Protein AF-A0A969GLY1-F1 (afdb_monomer_lite)

Secondary structure (DSSP, 8-state):
----HHHHHHHHHHHHHHHHHHHHHTTTTT-S--HHHHHHHHHHHHHHTT---S--GGGTT--HHHHHHHHHHHHHH-S-HHHHHHHHHH-TT---------------

Sequence (108 aa):
MKWDRRDWLALAGITLLAALLRLVQLGLVPSGFQFDEAFNAMDAQLVLAGNRPLFLPANAGREVLYTYWQATLAALFGLNIHTLRLRQRSWGSWPSPRPICYCARSCV

pLDDT: mean 71.46, std 18.34, range [29.78, 96.5]

Radius of gyration: 20.28 Å; chains: 1; bounding box: 45×31×65 Å

Foldseek 3Di:
DDDDPVNVVVVVVVVVVVVVVVVVVVPPPPPDQDPLRVLLLVLLVCVLVVDDDCARVVNVRPHCVLSVVLVVQCVVPNRDSVSSVVVCVPPVPDPDPDPPDPDDDDDD

Structure (mmCIF, N/CA/C/O backbone):
data_AF-A0A969GLY1-F1
#
_entry.id   AF-A0A969GLY1-F1
#
loop_
_atom_site.group_PDB
_atom_site.id
_atom_site.type_symbol
_atom_site.label_atom_id
_atom_site.label_alt_id
_atom_site.label_comp_id
_atom_site.label_asym_id
_atom_site.label_entity_id
_atom_site.label_seq_id
_atom_site.pdbx_PDB_ins_code
_atom_site.Cartn_x
_atom_site.Cartn_y
_atom_site.Cartn_z
_atom_site.occupancy
_atom_site.B_iso_or_equiv
_atom_site.auth_seq_id
_atom_site.auth_comp_id
_atom_site.auth_asym_id
_atom_site.auth_atom_id
_atom_site.pdbx_PDB_model_num
ATOM 1 N N . MET A 1 1 ? 26.754 5.473 -31.1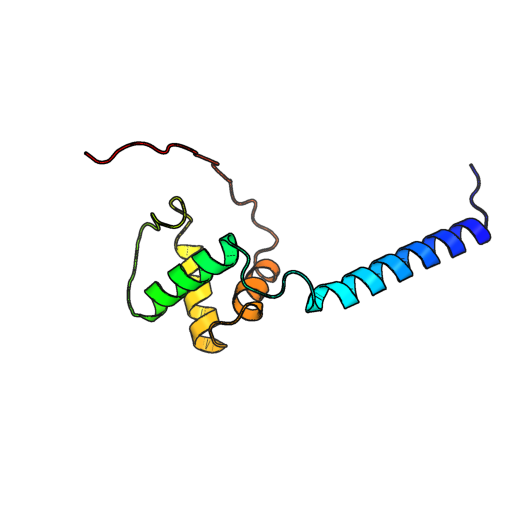57 1.00 59.69 1 MET A N 1
ATOM 2 C CA . MET A 1 1 ? 26.490 4.055 -30.826 1.00 59.69 1 MET A CA 1
ATOM 3 C C . MET A 1 1 ? 25.358 3.567 -31.713 1.00 59.69 1 MET A C 1
ATOM 5 O O . MET A 1 1 ? 24.287 4.155 -31.654 1.00 59.69 1 MET A O 1
ATOM 9 N N . LYS A 1 2 ? 25.597 2.580 -32.582 1.00 82.75 2 LYS A N 1
ATOM 10 C CA . LYS A 1 2 ? 24.540 1.935 -33.376 1.00 82.75 2 LYS A CA 1
ATOM 11 C C . LYS A 1 2 ? 24.280 0.579 -32.730 1.00 82.75 2 LYS A C 1
ATOM 13 O O . LYS A 1 2 ? 25.221 -0.190 -32.599 1.00 82.75 2 LYS A O 1
ATOM 18 N N . TRP A 1 3 ? 23.061 0.356 -32.257 1.00 86.94 3 TRP A N 1
ATOM 19 C CA . TRP A 1 3 ? 22.676 -0.908 -31.631 1.00 86.94 3 TRP A CA 1
ATOM 20 C C . TRP A 1 3 ? 22.467 -1.969 -32.707 1.00 86.94 3 TRP A C 1
ATOM 22 O O . TRP A 1 3 ? 21.818 -1.690 -33.720 1.00 86.94 3 TRP A O 1
ATOM 32 N N . ASP A 1 4 ? 23.003 -3.164 -32.486 1.00 93.06 4 ASP A N 1
ATOM 33 C CA . ASP A 1 4 ? 22.823 -4.311 -33.376 1.00 93.06 4 ASP A CA 1
ATOM 34 C C . ASP A 1 4 ? 21.662 -5.208 -32.898 1.00 93.06 4 ASP A C 1
ATOM 36 O O . ASP A 1 4 ? 21.173 -5.097 -31.770 1.00 93.06 4 ASP A O 1
ATOM 40 N N . ARG A 1 5 ? 21.197 -6.134 -33.745 1.00 92.62 5 ARG A N 1
ATOM 41 C CA . ARG A 1 5 ? 20.124 -7.092 -33.408 1.00 92.62 5 ARG A CA 1
ATOM 42 C C . ARG A 1 5 ? 20.441 -7.899 -32.149 1.00 92.62 5 ARG A C 1
ATOM 44 O O . ARG A 1 5 ? 19.532 -8.242 -31.400 1.00 92.62 5 ARG A O 1
ATOM 51 N N . ARG A 1 6 ? 21.723 -8.186 -31.909 1.00 92.12 6 ARG A N 1
ATOM 52 C CA . ARG A 1 6 ? 22.195 -8.891 -30.709 1.00 92.12 6 ARG A CA 1
ATOM 53 C C . ARG A 1 6 ? 21.950 -8.081 -29.438 1.00 92.12 6 ARG A C 1
ATOM 55 O O . ARG A 1 6 ? 21.500 -8.659 -28.455 1.00 92.12 6 ARG A O 1
ATOM 62 N N . ASP A 1 7 ? 22.162 -6.767 -29.485 1.00 93.94 7 ASP A N 1
ATOM 63 C CA . ASP A 1 7 ? 21.931 -5.873 -28.345 1.00 93.94 7 ASP A CA 1
ATOM 64 C C . ASP A 1 7 ? 20.441 -5.824 -27.996 1.00 93.94 7 ASP A C 1
ATOM 66 O O . ASP A 1 7 ? 20.065 -5.945 -26.833 1.00 93.94 7 ASP A O 1
ATOM 70 N N . TRP A 1 8 ? 19.576 -5.747 -29.013 1.00 95.88 8 TRP A N 1
ATOM 71 C CA . TRP A 1 8 ? 18.124 -5.794 -28.826 1.00 95.88 8 TRP A CA 1
ATOM 72 C C . TRP A 1 8 ? 17.634 -7.129 -28.263 1.00 95.88 8 TRP A C 1
ATOM 74 O O . TRP A 1 8 ? 16.778 -7.138 -27.379 1.00 95.88 8 TRP A O 1
ATOM 84 N N . LEU A 1 9 ? 18.185 -8.253 -28.732 1.00 95.56 9 LEU A N 1
ATOM 85 C CA . LEU A 1 9 ? 17.864 -9.579 -28.196 1.00 95.56 9 LEU A CA 1
ATOM 86 C C . LEU A 1 9 ? 18.340 -9.736 -26.749 1.00 95.56 9 LEU A C 1
ATOM 88 O O . LEU A 1 9 ? 17.600 -10.267 -25.922 1.00 95.56 9 LEU A O 1
ATOM 92 N N . ALA A 1 10 ? 19.537 -9.242 -26.427 1.00 94.56 10 ALA A N 1
ATOM 93 C CA . ALA A 1 10 ? 20.055 -9.246 -25.063 1.00 94.56 10 ALA A CA 1
ATOM 94 C C . ALA A 1 10 ? 19.177 -8.396 -24.135 1.00 94.56 10 ALA A C 1
ATOM 96 O O . ALA A 1 10 ? 18.804 -8.848 -23.053 1.00 94.56 10 ALA A O 1
ATOM 97 N N . LEU A 1 11 ? 18.778 -7.201 -24.579 1.00 94.94 11 LEU A N 1
ATOM 98 C CA . LEU A 1 11 ? 17.913 -6.317 -23.804 1.00 94.94 11 LEU A CA 1
ATOM 99 C C . LEU A 1 11 ? 16.529 -6.941 -23.580 1.00 94.94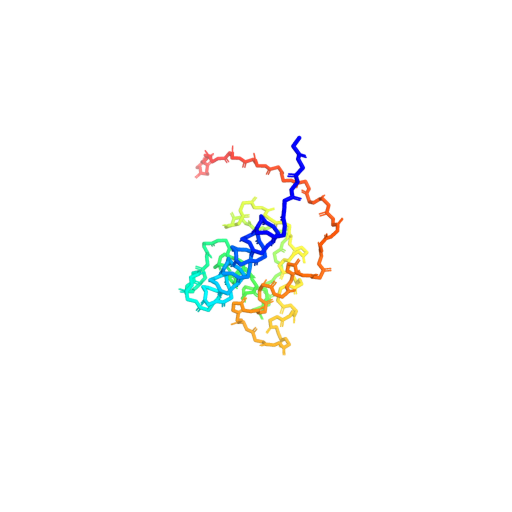 11 LEU A C 1
ATOM 101 O O . LEU A 1 11 ? 16.040 -6.968 -22.450 1.00 94.94 11 LEU A O 1
ATOM 105 N N . ALA A 1 12 ? 15.920 -7.496 -24.632 1.00 95.50 12 ALA A N 1
ATOM 106 C CA . ALA A 1 12 ? 14.646 -8.202 -24.533 1.00 95.50 12 ALA A CA 1
ATOM 107 C C . ALA A 1 12 ? 14.739 -9.407 -23.585 1.00 95.50 12 ALA A C 1
ATOM 109 O O . ALA A 1 12 ? 13.865 -9.579 -22.737 1.00 95.50 12 ALA A O 1
ATOM 110 N N . GLY A 1 13 ? 15.818 -10.191 -23.670 1.00 96.50 13 GLY A N 1
ATOM 111 C CA . GLY A 1 13 ? 16.068 -11.335 -22.794 1.00 96.50 13 GLY A CA 1
ATOM 112 C C . GLY A 1 13 ? 16.209 -10.940 -21.324 1.00 96.50 13 GLY A C 1
ATOM 113 O O . GLY A 1 13 ? 15.537 -11.518 -20.471 1.00 96.50 13 GLY A O 1
ATOM 114 N N . ILE A 1 14 ? 17.013 -9.915 -21.020 1.00 95.06 14 ILE A N 1
ATOM 115 C CA . ILE A 1 14 ? 17.186 -9.410 -19.646 1.00 95.06 14 ILE A CA 1
ATOM 116 C C . ILE A 1 14 ? 15.864 -8.846 -19.106 1.00 95.06 14 ILE A C 1
ATOM 118 O O . ILE A 1 14 ? 15.512 -9.099 -17.954 1.00 95.06 14 ILE A O 1
ATOM 122 N N . THR A 1 15 ? 15.099 -8.131 -19.934 1.00 94.12 15 THR A N 1
ATOM 123 C CA . THR A 1 15 ? 13.807 -7.550 -19.530 1.00 94.12 15 THR A CA 1
ATOM 124 C C . THR A 1 15 ? 12.763 -8.636 -19.257 1.00 94.12 15 THR A C 1
ATOM 126 O O . THR A 1 15 ? 12.051 -8.566 -18.255 1.00 94.12 15 THR A O 1
ATOM 129 N N . LEU A 1 16 ? 12.699 -9.671 -20.102 1.00 94.25 16 LEU A N 1
ATOM 130 C CA . LEU A 1 16 ? 11.836 -10.837 -19.892 1.00 94.25 16 LEU A CA 1
ATOM 131 C C . LEU A 1 16 ? 12.220 -11.602 -18.626 1.00 94.25 16 LEU A C 1
ATOM 133 O O . LEU A 1 16 ? 11.346 -11.935 -17.830 1.00 94.25 16 LEU A O 1
ATOM 137 N N . LEU A 1 17 ? 13.514 -11.837 -18.403 1.00 91.75 17 LEU A N 1
ATOM 138 C CA . LEU A 1 17 ? 13.997 -12.505 -17.196 1.00 91.75 17 LEU A CA 1
ATOM 139 C C . LEU A 1 17 ? 13.645 -11.706 -15.934 1.00 91.75 17 LEU A C 1
ATOM 141 O O . LEU A 1 17 ? 13.142 -12.277 -14.968 1.00 91.75 17 LEU A O 1
ATOM 145 N N . ALA A 1 18 ? 13.846 -10.387 -15.954 1.00 87.81 18 ALA A N 1
ATOM 146 C CA . ALA A 1 18 ? 13.462 -9.508 -14.854 1.00 87.81 18 ALA A CA 1
ATOM 147 C C . ALA A 1 18 ? 11.946 -9.543 -14.599 1.00 87.81 18 ALA A C 1
ATOM 149 O O . ALA A 1 18 ? 11.522 -9.612 -13.446 1.00 87.81 18 ALA A O 1
ATOM 150 N N . ALA A 1 19 ? 11.127 -9.548 -15.656 1.00 86.31 19 ALA A N 1
ATOM 151 C CA . ALA A 1 19 ? 9.677 -9.674 -15.538 1.00 86.31 19 ALA A CA 1
ATOM 152 C C . ALA A 1 19 ? 9.271 -11.022 -14.922 1.00 86.31 19 ALA A C 1
ATOM 154 O O . ALA A 1 19 ? 8.463 -11.048 -13.996 1.00 86.31 19 ALA A O 1
ATOM 155 N N . LEU A 1 20 ? 9.867 -12.131 -15.366 1.00 86.38 20 LEU A N 1
ATOM 156 C CA . LEU A 1 20 ? 9.600 -13.462 -14.813 1.00 86.38 20 LEU A CA 1
ATOM 157 C C . LEU A 1 20 ? 9.999 -13.555 -13.337 1.00 86.38 20 LEU A C 1
ATOM 159 O O . LEU A 1 20 ? 9.194 -13.990 -12.516 1.00 86.38 20 LEU A O 1
ATOM 163 N N . LEU A 1 21 ? 11.194 -13.081 -12.977 1.00 81.62 21 LEU A N 1
ATOM 164 C CA . LEU A 1 21 ? 11.648 -13.040 -11.584 1.00 81.62 21 LEU A CA 1
ATOM 165 C C . LEU A 1 21 ? 10.721 -12.181 -10.718 1.00 81.62 21 LEU A C 1
ATOM 167 O O . LEU A 1 21 ? 10.350 -12.594 -9.621 1.00 81.62 21 LEU A O 1
ATOM 171 N N . ARG A 1 22 ? 10.276 -11.025 -11.229 1.00 78.75 22 ARG A N 1
ATOM 172 C CA . ARG A 1 22 ? 9.312 -10.158 -10.539 1.00 78.75 22 ARG A CA 1
ATOM 173 C C . ARG A 1 22 ? 8.005 -10.903 -10.266 1.00 78.75 22 ARG A C 1
ATOM 175 O O . ARG A 1 22 ? 7.515 -10.839 -9.142 1.00 78.75 22 ARG A O 1
ATOM 182 N N . LEU A 1 23 ? 7.466 -11.605 -11.267 1.00 71.88 23 LEU A N 1
ATOM 183 C CA . LEU A 1 23 ? 6.202 -12.348 -11.182 1.00 71.88 23 LEU A CA 1
ATOM 184 C C . LEU A 1 23 ? 6.285 -13.561 -10.246 1.00 71.88 23 LEU A C 1
ATOM 186 O O . LEU A 1 23 ? 5.342 -13.810 -9.500 1.00 71.88 23 LEU A O 1
ATOM 190 N N . VAL A 1 24 ? 7.411 -14.277 -10.225 1.00 68.62 24 VAL A N 1
ATOM 191 C CA . VAL A 1 24 ? 7.636 -15.387 -9.281 1.00 68.62 24 VAL A CA 1
ATOM 192 C C . VAL A 1 24 ? 7.789 -14.860 -7.849 1.00 68.62 24 VAL A C 1
ATOM 194 O O . VAL A 1 24 ? 7.263 -15.445 -6.903 1.00 68.62 24 VAL A O 1
ATOM 197 N N . GLN A 1 25 ? 8.445 -13.711 -7.675 1.00 64.19 25 GLN A N 1
ATOM 198 C CA . GLN A 1 25 ? 8.667 -13.110 -6.360 1.00 64.19 25 GLN A CA 1
ATOM 199 C C . GLN A 1 25 ? 7.424 -12.404 -5.788 1.00 64.19 25 GLN A C 1
ATOM 201 O O . GLN A 1 25 ? 7.320 -12.256 -4.572 1.00 64.19 25 GLN A O 1
ATOM 206 N N . LEU A 1 26 ? 6.452 -12.043 -6.635 1.00 55.78 26 LEU A N 1
ATOM 207 C CA . LEU A 1 26 ? 5.164 -11.443 -6.249 1.00 55.78 26 LEU A CA 1
ATOM 208 C C . LEU A 1 26 ? 4.336 -12.331 -5.299 1.00 55.78 26 LEU A C 1
ATOM 210 O O . LEU A 1 26 ? 3.531 -11.799 -4.535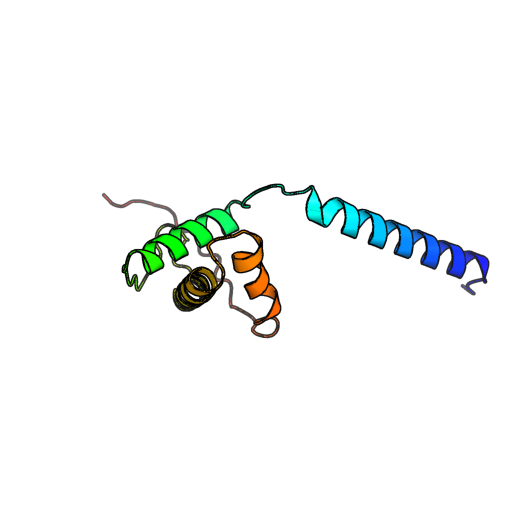 1.00 55.78 26 LEU A O 1
ATOM 214 N N . GLY A 1 27 ? 4.539 -13.653 -5.325 1.00 56.25 27 GLY A N 1
ATOM 215 C CA . GLY A 1 27 ? 3.877 -14.598 -4.417 1.00 56.25 27 GLY A CA 1
ATOM 216 C C . GLY A 1 27 ? 4.676 -14.955 -3.159 1.00 56.25 27 GLY A C 1
ATOM 217 O O . GLY A 1 27 ? 4.092 -15.436 -2.193 1.00 56.25 27 GLY A O 1
ATOM 218 N N . LEU A 1 28 ? 5.995 -14.728 -3.154 1.00 55.53 28 LEU A N 1
ATOM 219 C CA . LEU A 1 28 ? 6.900 -15.237 -2.114 1.00 55.53 28 LEU A CA 1
ATOM 220 C C . LEU A 1 28 ? 7.404 -14.159 -1.155 1.00 55.53 28 LEU A C 1
ATOM 222 O O . LEU A 1 28 ? 7.629 -14.460 0.016 1.00 55.53 28 LEU A O 1
ATOM 226 N N . VAL A 1 29 ? 7.596 -12.916 -1.613 1.00 57.16 29 VAL A N 1
ATOM 227 C CA . VAL A 1 29 ? 8.183 -11.867 -0.771 1.00 57.16 29 VAL A CA 1
ATOM 228 C C . VAL A 1 29 ? 7.481 -10.521 -0.972 1.00 57.16 29 VAL A C 1
ATOM 230 O O . VAL A 1 29 ? 7.435 -10.018 -2.094 1.00 57.16 29 VAL A O 1
ATOM 233 N N . PRO A 1 30 ? 7.005 -9.883 0.109 1.00 54.12 30 PRO A N 1
ATOM 234 C CA . PRO A 1 30 ? 6.960 -10.389 1.478 1.00 54.12 30 PRO A CA 1
ATOM 235 C C . PRO A 1 30 ? 5.711 -11.250 1.712 1.00 54.12 30 PRO A C 1
ATOM 237 O O . PRO A 1 30 ? 4.584 -10.805 1.483 1.00 54.12 30 PRO A O 1
ATOM 240 N N . SER A 1 31 ? 5.910 -12.479 2.194 1.00 56.72 31 SER A N 1
ATOM 241 C CA . SER A 1 31 ? 4.836 -13.326 2.709 1.00 56.72 31 SER A CA 1
ATOM 242 C C . SER A 1 31 ? 4.340 -12.753 4.042 1.00 56.72 31 SER A C 1
ATOM 244 O O . SER A 1 31 ? 4.946 -12.982 5.088 1.00 56.72 31 SER A O 1
ATOM 246 N N . GLY A 1 32 ? 3.268 -11.964 4.002 1.00 62.69 32 GLY A N 1
ATOM 247 C CA . GLY A 1 32 ? 2.631 -11.397 5.191 1.00 62.69 32 GLY A CA 1
ATOM 248 C C . GLY A 1 32 ? 2.393 -9.895 5.100 1.00 62.69 32 GLY A C 1
ATOM 249 O O . GLY A 1 32 ? 2.767 -9.236 4.128 1.00 62.69 32 GLY A O 1
ATOM 250 N N . PHE A 1 33 ? 1.748 -9.365 6.136 1.00 58.19 33 PHE A N 1
ATOM 251 C CA . PHE A 1 33 ? 1.555 -7.933 6.291 1.00 58.19 33 PHE A CA 1
ATOM 252 C C . PHE A 1 33 ? 2.902 -7.235 6.465 1.00 58.19 33 PHE A C 1
ATOM 254 O O . PHE A 1 33 ? 3.662 -7.549 7.382 1.00 58.19 33 PHE A O 1
ATOM 261 N N . GLN A 1 34 ? 3.194 -6.271 5.597 1.00 70.12 34 GLN A N 1
ATOM 262 C CA . GLN A 1 34 ? 4.217 -5.274 5.909 1.00 70.12 34 GLN A CA 1
ATOM 263 C C . GLN A 1 34 ? 3.747 -4.401 7.074 1.00 70.12 34 GLN A C 1
ATOM 265 O O . GLN A 1 34 ? 2.547 -4.298 7.315 1.00 70.12 34 GLN A O 1
ATOM 270 N N . PHE A 1 35 ? 4.673 -3.806 7.833 1.00 70.38 35 PHE A N 1
ATOM 271 C CA . PHE A 1 35 ? 4.336 -3.047 9.046 1.00 70.38 35 PHE A CA 1
ATOM 272 C C . PHE A 1 35 ? 3.223 -2.020 8.801 1.00 70.38 35 PHE A C 1
ATOM 274 O O . PHE A 1 35 ? 2.261 -1.943 9.559 1.00 70.38 35 PHE A O 1
ATOM 281 N N . ASP A 1 36 ? 3.308 -1.283 7.699 1.00 72.06 36 ASP A N 1
ATOM 282 C CA . ASP A 1 36 ? 2.310 -0.300 7.289 1.00 72.06 36 ASP A CA 1
ATOM 283 C C . ASP A 1 36 ? 0.970 -0.929 6.875 1.00 72.06 36 ASP A C 1
ATOM 285 O O . ASP A 1 36 ? -0.087 -0.355 7.146 1.00 72.06 36 ASP A O 1
ATOM 289 N N . GLU A 1 37 ? 1.001 -2.106 6.249 1.00 73.69 37 GLU A N 1
ATOM 290 C CA . GLU A 1 37 ? -0.183 -2.886 5.885 1.00 73.69 37 GLU A CA 1
ATOM 291 C C . GLU A 1 37 ? -0.869 -3.500 7.117 1.00 73.69 37 GLU A C 1
ATOM 293 O O . GLU A 1 37 ? -2.097 -3.560 7.154 1.00 73.69 37 GLU A O 1
ATOM 298 N N . ALA A 1 38 ? -0.104 -3.902 8.137 1.00 79.75 38 ALA A N 1
ATOM 299 C CA . ALA A 1 38 ? -0.627 -4.418 9.401 1.00 79.75 38 ALA A CA 1
ATOM 300 C C . ALA A 1 38 ? -1.380 -3.330 10.177 1.00 79.75 38 ALA A C 1
ATOM 302 O O . ALA A 1 38 ? -2.507 -3.561 10.610 1.00 79.75 38 ALA A O 1
ATOM 303 N N . PHE A 1 39 ? -0.802 -2.128 10.296 1.00 79.75 39 PHE A N 1
ATOM 304 C CA . PHE A 1 39 ? -1.479 -0.992 10.936 1.00 79.75 39 PHE A CA 1
ATOM 305 C C . PHE A 1 39 ? -2.771 -0.616 10.207 1.00 79.75 39 PHE A C 1
ATOM 307 O O . PHE A 1 39 ? -3.806 -0.413 10.832 1.00 79.75 39 PHE A O 1
ATOM 314 N N . ASN A 1 40 ? -2.736 -0.615 8.875 1.00 81.19 40 ASN A N 1
ATOM 315 C CA . ASN A 1 40 ? -3.919 -0.405 8.045 1.00 81.19 40 ASN A CA 1
ATOM 316 C C . ASN A 1 40 ? -5.003 -1.472 8.282 1.00 81.19 40 ASN A C 1
ATOM 318 O O . ASN A 1 40 ? -6.183 -1.144 8.404 1.00 81.19 40 ASN A O 1
ATOM 322 N N . ALA A 1 41 ? -4.612 -2.744 8.395 1.00 82.06 41 ALA A N 1
ATOM 323 C CA . ALA A 1 41 ? -5.533 -3.834 8.698 1.00 82.06 41 ALA A CA 1
ATOM 324 C C . ALA A 1 41 ? -6.170 -3.683 10.090 1.00 82.06 41 ALA A C 1
ATOM 326 O O . ALA A 1 41 ? -7.381 -3.857 10.222 1.00 82.06 41 ALA A O 1
ATOM 327 N N . MET A 1 42 ? -5.379 -3.319 11.105 1.00 83.56 42 MET A N 1
ATOM 328 C CA . MET A 1 42 ? -5.864 -3.074 12.469 1.00 83.56 42 MET A CA 1
ATOM 329 C C . MET A 1 42 ? -6.838 -1.891 12.521 1.00 83.56 42 MET A C 1
ATOM 331 O O . MET A 1 42 ? -7.913 -2.004 13.109 1.00 83.56 42 MET A O 1
ATOM 335 N N . ASP A 1 43 ? -6.515 -0.784 11.848 1.00 86.06 43 ASP A N 1
ATOM 336 C CA . ASP A 1 43 ? -7.391 0.388 11.772 1.00 86.06 43 ASP A CA 1
ATOM 337 C C . ASP A 1 43 ? -8.707 0.060 11.041 1.00 86.06 43 ASP A C 1
ATOM 339 O O . ASP A 1 43 ? -9.792 0.444 11.485 1.00 86.06 43 ASP A O 1
ATOM 343 N N . ALA A 1 44 ? -8.640 -0.700 9.943 1.00 85.38 44 ALA A N 1
ATOM 344 C CA . ALA A 1 44 ? -9.826 -1.156 9.222 1.00 85.38 44 ALA A CA 1
ATOM 345 C C . ALA A 1 44 ? -10.682 -2.106 10.076 1.00 85.38 44 ALA A C 1
ATOM 347 O O . ALA A 1 44 ? -11.910 -2.013 10.056 1.00 85.38 44 ALA A O 1
ATOM 348 N N . GLN A 1 45 ? -10.053 -2.982 10.862 1.00 86.19 45 GLN A N 1
ATOM 349 C CA . GLN A 1 45 ? -10.742 -3.875 11.792 1.00 86.19 45 GLN A CA 1
ATOM 350 C C . GLN A 1 45 ? -11.451 -3.098 12.908 1.00 86.19 45 GLN A C 1
ATOM 352 O O . GLN A 1 45 ? -12.589 -3.424 13.244 1.00 86.19 45 GLN A O 1
ATOM 357 N N . LEU A 1 46 ? -10.831 -2.040 13.443 1.00 87.19 46 LEU A N 1
ATOM 358 C CA . LEU A 1 46 ? -11.467 -1.155 14.424 1.00 87.19 46 LEU A CA 1
ATOM 359 C C . LEU A 1 46 ? -12.728 -0.496 13.855 1.00 87.19 46 LEU A C 1
ATOM 361 O O . LEU A 1 46 ? -13.746 -0.429 14.547 1.00 87.19 46 LEU A O 1
ATOM 365 N N . VAL A 1 47 ? -12.675 -0.053 12.596 1.00 87.38 47 VAL A N 1
ATOM 366 C CA . VAL A 1 47 ? -13.834 0.526 11.901 1.00 87.38 47 VAL A CA 1
ATOM 367 C C . VAL A 1 47 ? -14.929 -0.510 11.655 1.00 87.38 47 VAL A C 1
ATOM 369 O O . VAL A 1 47 ? -16.105 -0.224 11.878 1.00 87.38 47 VAL A O 1
ATOM 372 N N . LEU A 1 48 ? -14.562 -1.729 11.251 1.00 86.06 48 LEU A N 1
ATOM 373 C CA . LEU A 1 48 ? -15.505 -2.842 11.093 1.00 86.06 48 LEU A CA 1
ATOM 374 C C . LEU A 1 48 ? -16.172 -3.236 12.417 1.00 86.06 48 LEU A C 1
ATOM 376 O O . LEU A 1 48 ? -17.343 -3.602 12.422 1.00 86.06 48 LEU A O 1
ATOM 380 N N . ALA A 1 49 ? -15.462 -3.097 13.539 1.00 87.75 49 ALA A N 1
ATOM 381 C CA . ALA A 1 49 ? -16.013 -3.276 14.882 1.00 87.75 49 ALA A CA 1
ATOM 382 C C . ALA A 1 49 ? -16.967 -2.140 15.315 1.00 87.75 49 ALA A C 1
ATOM 384 O O . ALA A 1 49 ? -17.482 -2.160 16.430 1.00 87.75 49 ALA A O 1
ATOM 385 N N . GLY A 1 50 ? -17.215 -1.150 14.449 1.00 86.06 50 GLY A N 1
ATOM 386 C CA . GLY A 1 50 ? -18.161 -0.059 14.678 1.00 86.06 50 GLY A CA 1
ATOM 387 C C . GLY A 1 50 ? -17.530 1.234 15.192 1.00 86.06 50 GLY A C 1
ATOM 388 O O . GLY A 1 50 ? -18.246 2.224 15.357 1.00 86.06 50 GLY A O 1
ATOM 389 N N . ASN A 1 51 ? -16.209 1.275 15.407 1.00 84.50 51 ASN A N 1
ATOM 390 C CA . ASN A 1 51 ? -15.543 2.521 15.778 1.00 84.50 51 ASN A CA 1
ATOM 391 C C . ASN A 1 51 ? -15.523 3.492 14.593 1.00 84.50 51 ASN A C 1
ATOM 393 O O . ASN A 1 51 ? -15.322 3.112 13.442 1.00 84.50 51 ASN A O 1
ATOM 397 N N . ARG A 1 52 ? -15.692 4.782 14.880 1.00 86.62 52 ARG A N 1
ATOM 398 C CA . ARG A 1 52 ? -15.621 5.851 13.875 1.00 86.62 52 ARG A CA 1
ATOM 399 C C . ARG A 1 52 ? -14.585 6.895 14.288 1.00 86.62 52 ARG A C 1
ATOM 401 O O . ARG A 1 52 ? -14.960 8.014 14.639 1.00 86.62 52 ARG A O 1
ATOM 408 N N . PRO A 1 53 ? -13.290 6.525 14.332 1.00 81.75 53 PRO A N 1
ATOM 409 C CA . PRO A 1 53 ? -12.243 7.451 14.740 1.00 81.75 53 PRO A CA 1
ATOM 410 C C . PRO A 1 53 ? -12.192 8.636 13.771 1.00 81.75 53 PRO A C 1
ATOM 412 O O . PRO A 1 53 ? -12.369 8.467 12.571 1.00 81.75 53 PRO A O 1
ATOM 415 N N . LEU A 1 54 ? -11.952 9.841 14.283 1.00 80.38 54 LEU A N 1
ATOM 416 C CA . LEU A 1 54 ? -11.630 11.016 13.458 1.00 80.38 54 LEU A CA 1
ATOM 417 C C . LEU A 1 54 ? -10.115 11.235 13.344 1.00 80.38 54 LEU A C 1
ATOM 419 O O . LEU A 1 54 ? -9.660 12.004 12.504 1.00 80.38 54 LEU A O 1
ATOM 423 N N . PHE A 1 55 ? -9.339 10.525 14.164 1.00 79.38 55 PHE A N 1
ATOM 424 C CA . PHE A 1 55 ? -7.886 10.571 14.196 1.00 79.38 55 PHE A CA 1
ATOM 425 C C . PHE A 1 55 ? -7.330 9.183 14.531 1.00 79.38 55 PHE A C 1
ATOM 427 O O . PHE A 1 55 ? -7.869 8.500 15.403 1.00 79.38 55 PHE A O 1
ATOM 434 N N . LEU A 1 56 ? -6.262 8.771 13.842 1.00 79.44 56 LEU A N 1
ATOM 435 C CA . LEU A 1 56 ? -5.620 7.461 14.002 1.00 79.44 56 LEU A CA 1
ATOM 436 C C . LEU A 1 56 ? -4.248 7.625 14.680 1.00 79.44 56 LEU A C 1
ATOM 438 O O . LEU A 1 56 ? -3.231 7.736 13.989 1.00 79.44 56 LEU A O 1
ATOM 442 N N . PRO A 1 57 ? -4.177 7.661 16.026 1.00 73.50 57 PRO A N 1
ATOM 443 C CA . PRO A 1 57 ? -2.932 7.944 16.745 1.00 73.50 57 PRO A CA 1
ATOM 444 C C . PRO A 1 57 ? -1.887 6.834 16.574 1.00 73.50 57 PRO A C 1
ATOM 446 O O . PRO A 1 57 ? -0.698 7.123 16.479 1.00 73.50 57 PRO A O 1
ATOM 449 N N . ALA A 1 58 ? -2.329 5.577 16.455 1.00 74.62 58 ALA A N 1
ATOM 450 C CA . ALA A 1 58 ? -1.460 4.427 16.201 1.00 74.62 58 ALA A CA 1
ATOM 451 C C . ALA A 1 58 ? -0.794 4.468 14.813 1.00 74.62 58 ALA A C 1
ATOM 453 O O . ALA A 1 58 ? 0.198 3.785 14.582 1.00 74.62 58 ALA A O 1
ATOM 454 N N . ASN A 1 59 ? -1.319 5.293 13.904 1.00 76.56 59 ASN A N 1
ATOM 455 C CA . ASN A 1 59 ? -0.897 5.378 12.512 1.00 76.56 59 ASN A CA 1
ATOM 456 C C . ASN A 1 59 ? -0.411 6.795 12.157 1.00 76.56 59 ASN A C 1
ATOM 458 O O . ASN A 1 59 ? -0.645 7.287 11.056 1.00 76.56 59 ASN A O 1
ATOM 462 N N . ALA A 1 60 ? 0.213 7.478 13.126 1.00 74.25 60 ALA A N 1
ATOM 463 C CA . ALA A 1 60 ? 0.763 8.832 12.992 1.00 74.25 60 ALA A CA 1
ATOM 464 C C . ALA A 1 60 ? -0.241 9.893 12.493 1.00 74.25 60 ALA A C 1
ATOM 466 O O . ALA A 1 60 ? 0.139 10.850 11.822 1.00 74.25 60 ALA A O 1
ATOM 467 N N . GLY A 1 61 ? -1.531 9.733 12.802 1.00 71.88 61 GLY A N 1
ATOM 468 C CA . GLY A 1 61 ? -2.567 10.659 12.347 1.00 71.88 61 GLY A CA 1
ATOM 469 C C . GLY A 1 61 ? -2.922 10.517 10.868 1.00 71.88 61 GLY A C 1
ATOM 470 O O . GLY A 1 61 ? -3.398 11.477 10.264 1.00 71.88 61 GLY A O 1
ATOM 471 N N . ARG A 1 62 ? -2.687 9.337 10.276 1.00 74.62 62 ARG A N 1
ATOM 472 C CA . ARG A 1 62 ? -3.045 9.038 8.885 1.00 74.62 62 ARG A CA 1
ATOM 473 C C . ARG A 1 62 ? -4.520 9.345 8.611 1.00 74.62 62 ARG A C 1
ATOM 475 O O . ARG A 1 62 ? -5.396 9.158 9.454 1.00 74.62 62 ARG A O 1
ATOM 482 N N . GLU A 1 63 ? -4.769 9.840 7.405 1.00 80.19 63 GLU A N 1
ATOM 483 C CA . GLU A 1 63 ? -6.076 10.289 6.940 1.00 80.19 63 GLU A CA 1
ATOM 484 C C . GLU A 1 63 ? -7.155 9.198 7.066 1.00 80.19 63 GLU A C 1
ATOM 486 O O . GLU A 1 63 ? -7.037 8.102 6.525 1.00 80.19 63 GLU A O 1
ATOM 491 N N . VAL A 1 64 ? -8.247 9.488 7.776 1.00 83.38 64 VAL A N 1
ATOM 492 C CA . VAL A 1 64 ? -9.242 8.457 8.130 1.00 83.38 64 VAL A CA 1
ATOM 493 C C . VAL A 1 64 ? -10.106 8.030 6.943 1.00 83.38 64 VAL A C 1
ATOM 495 O O . VAL A 1 64 ? -10.567 6.891 6.881 1.00 83.38 64 VAL A O 1
ATOM 498 N N . LEU A 1 65 ? -10.295 8.908 5.951 1.00 83.50 65 LEU A N 1
ATOM 499 C CA . LEU A 1 65 ? -11.014 8.566 4.717 1.00 83.50 65 LEU A CA 1
ATOM 500 C C . LEU A 1 65 ? -10.392 7.338 4.041 1.00 83.50 65 LEU A C 1
ATOM 502 O O . LEU A 1 65 ? -11.101 6.471 3.524 1.00 83.50 65 LEU A O 1
ATOM 506 N N . TYR A 1 66 ? -9.063 7.233 4.124 1.00 76.69 66 TYR A N 1
ATOM 507 C CA . TYR A 1 66 ? -8.323 6.070 3.679 1.00 76.69 66 TYR A CA 1
ATOM 508 C C . TYR A 1 66 ? -8.826 4.819 4.419 1.00 76.69 66 TYR A C 1
ATOM 510 O O . TYR A 1 66 ? -9.311 3.887 3.773 1.00 76.69 66 TYR A O 1
ATOM 518 N N . THR A 1 67 ? -8.814 4.807 5.746 1.00 83.62 67 THR A N 1
ATOM 519 C CA . THR A 1 67 ? -9.253 3.665 6.561 1.00 83.62 67 THR A CA 1
ATOM 520 C C . THR A 1 67 ? -10.724 3.298 6.353 1.00 83.62 67 THR A C 1
ATOM 522 O O . THR A 1 67 ? -11.033 2.114 6.223 1.00 83.62 67 THR A O 1
ATOM 525 N N . TYR A 1 68 ? -11.635 4.267 6.213 1.00 85.88 68 TYR A N 1
ATOM 526 C CA . TYR A 1 68 ? -13.045 3.968 5.926 1.00 85.88 68 TYR A CA 1
ATOM 527 C C . TYR A 1 68 ? -13.217 3.224 4.608 1.00 85.88 68 TYR A C 1
ATOM 529 O O . TYR A 1 68 ? -13.885 2.194 4.565 1.00 85.88 68 TYR A O 1
ATOM 537 N N . TRP A 1 69 ? -12.531 3.670 3.553 1.00 82.88 69 TRP A N 1
ATOM 538 C CA . TRP A 1 69 ? -12.551 2.953 2.282 1.00 82.88 69 TRP A CA 1
ATOM 539 C C . TRP A 1 69 ? -11.956 1.532 2.420 1.00 82.88 69 TRP A C 1
ATOM 541 O O . TRP A 1 69 ? -12.295 0.645 1.642 1.00 82.88 69 TRP A O 1
ATOM 551 N N . GLN A 1 70 ? -11.057 1.277 3.393 1.00 83.44 70 GLN A N 1
ATOM 552 C CA . GLN A 1 70 ? -10.447 -0.056 3.592 1.00 83.44 70 GLN A CA 1
ATOM 553 C C . GLN A 1 70 ? -11.455 -0.957 4.249 1.00 83.44 70 GLN A C 1
ATOM 555 O O . GLN A 1 70 ? -11.662 -2.067 3.778 1.00 83.44 70 GLN A O 1
ATOM 560 N N . ALA A 1 71 ? -12.100 -0.445 5.291 1.00 84.69 71 ALA A N 1
ATOM 561 C CA . ALA A 1 71 ? -13.163 -1.134 5.986 1.00 84.69 71 ALA A CA 1
ATOM 562 C C . ALA A 1 71 ? -14.311 -1.484 5.032 1.00 84.69 71 ALA A C 1
ATOM 564 O O . ALA A 1 71 ? -14.788 -2.609 5.072 1.00 84.69 71 ALA A O 1
ATOM 565 N N . THR A 1 72 ? -14.703 -0.595 4.110 1.00 84.25 72 THR A N 1
ATOM 566 C CA . THR A 1 72 ? -15.740 -0.912 3.111 1.00 84.25 72 THR A CA 1
ATOM 567 C C . THR A 1 72 ? -15.323 -2.067 2.200 1.00 84.25 72 THR A C 1
ATOM 569 O O . THR A 1 72 ? -16.076 -3.022 2.034 1.00 84.25 72 THR A O 1
ATOM 572 N N . LEU A 1 73 ? -14.113 -2.025 1.636 1.00 81.12 73 LEU A N 1
ATOM 573 C CA . LEU A 1 73 ? -13.621 -3.113 0.785 1.00 81.12 73 LEU A CA 1
ATOM 574 C C . LEU A 1 73 ? -13.425 -4.417 1.575 1.00 81.12 73 LEU A C 1
ATOM 576 O O . LEU A 1 73 ? -13.718 -5.495 1.062 1.00 81.12 73 LEU A O 1
ATOM 580 N N . ALA A 1 74 ? -12.982 -4.328 2.828 1.00 84.19 74 ALA A N 1
ATOM 581 C CA . ALA A 1 74 ? -12.826 -5.470 3.718 1.00 84.19 74 ALA A CA 1
ATOM 582 C C . ALA A 1 74 ? -14.176 -6.062 4.160 1.00 84.19 74 ALA A C 1
ATOM 584 O O . ALA A 1 74 ? -14.272 -7.275 4.307 1.00 84.19 74 ALA A O 1
ATOM 585 N N . ALA A 1 75 ? -15.227 -5.250 4.305 1.00 82.69 75 ALA A N 1
ATOM 586 C CA . ALA A 1 75 ? -16.585 -5.732 4.557 1.00 82.69 75 ALA A CA 1
ATOM 587 C C . ALA A 1 75 ? -17.134 -6.537 3.368 1.00 82.69 75 ALA A C 1
ATOM 589 O O . ALA A 1 75 ? -17.867 -7.500 3.568 1.00 82.69 75 ALA A O 1
ATOM 590 N N . LEU A 1 76 ? -16.772 -6.153 2.138 1.00 82.19 76 LEU A N 1
ATOM 591 C CA . LEU A 1 76 ? -17.257 -6.794 0.911 1.00 82.19 76 LEU A CA 1
ATOM 592 C C . LEU A 1 76 ? -16.464 -8.053 0.529 1.00 82.19 76 LEU A C 1
ATOM 594 O O . LEU A 1 76 ? -17.050 -9.025 0.064 1.00 82.19 76 LEU A O 1
ATOM 598 N N . PHE A 1 77 ? -15.140 -8.037 0.703 1.00 80.81 77 PHE A N 1
ATOM 599 C CA . PHE A 1 77 ? -14.235 -9.079 0.189 1.00 80.81 77 PHE A CA 1
ATOM 600 C C . PHE A 1 77 ? -13.425 -9.805 1.277 1.00 80.81 77 PHE A C 1
ATOM 602 O O . PHE A 1 77 ? -12.591 -10.660 0.968 1.00 80.81 77 PHE A O 1
A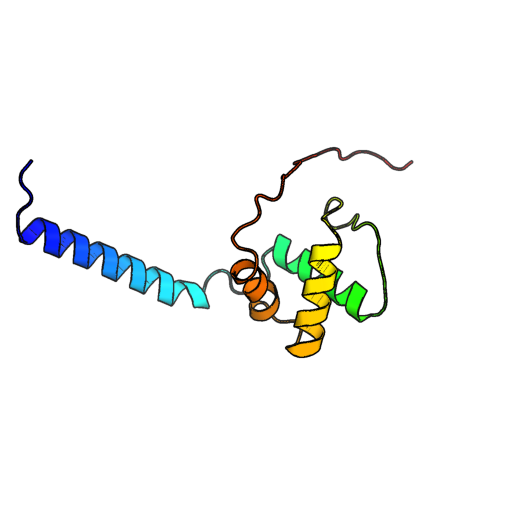TOM 609 N N . GLY A 1 78 ? -13.637 -9.462 2.547 1.00 79.56 78 GLY A N 1
ATOM 610 C CA . GLY A 1 78 ? -12.852 -9.957 3.674 1.00 79.56 78 GLY A CA 1
ATOM 611 C C . GLY A 1 78 ? -11.537 -9.197 3.888 1.00 79.56 78 GLY A C 1
ATOM 612 O O . GLY A 1 78 ? -10.988 -8.543 2.991 1.00 79.56 78 GLY A O 1
ATOM 613 N N . LEU A 1 79 ? -11.013 -9.287 5.112 1.00 76.25 79 LEU A N 1
ATOM 614 C CA . LEU A 1 79 ? -9.745 -8.679 5.512 1.00 76.25 79 LEU A CA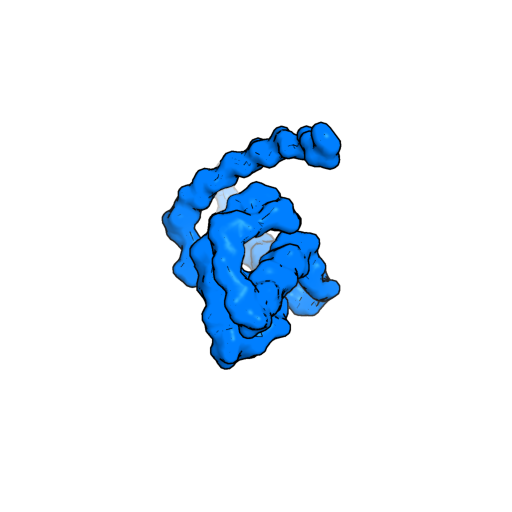 1
ATOM 615 C C . LEU A 1 79 ? -8.578 -9.551 5.020 1.00 76.25 79 LEU A C 1
ATOM 617 O O . LEU A 1 79 ? -8.178 -10.504 5.680 1.00 76.25 79 LEU A O 1
ATOM 621 N N . ASN A 1 80 ? -8.044 -9.235 3.842 1.00 71.12 80 ASN A N 1
ATOM 622 C CA . ASN A 1 80 ? -6.961 -9.973 3.200 1.00 71.12 80 ASN A CA 1
ATOM 623 C C . ASN A 1 80 ? -5.874 -9.000 2.723 1.00 71.12 80 ASN A C 1
ATOM 625 O O . ASN A 1 80 ? -6.147 -7.846 2.389 1.00 71.12 80 ASN A O 1
ATOM 629 N N . ILE A 1 81 ? -4.629 -9.470 2.610 1.00 67.75 81 ILE A N 1
ATOM 630 C CA . ILE A 1 81 ? -3.515 -8.650 2.092 1.00 67.75 81 ILE A CA 1
ATOM 631 C C . ILE A 1 81 ? -3.853 -8.118 0.689 1.00 67.75 81 ILE A C 1
ATOM 633 O O . ILE A 1 81 ? -3.602 -6.958 0.367 1.00 67.75 81 ILE A O 1
ATOM 637 N N . HIS A 1 82 ? -4.504 -8.938 -0.138 1.00 65.00 82 HIS A N 1
ATOM 638 C CA . HIS A 1 82 ? -4.925 -8.546 -1.480 1.00 65.00 82 HIS A CA 1
ATOM 639 C C . HIS A 1 82 ? -5.985 -7.439 -1.481 1.00 65.00 82 HIS A C 1
ATOM 641 O O . HIS A 1 82 ? -5.914 -6.556 -2.331 1.00 65.00 82 HIS A O 1
ATOM 647 N N . THR A 1 83 ? -6.930 -7.430 -0.535 1.00 64.06 83 THR A N 1
ATOM 648 C CA . THR A 1 83 ? -7.990 -6.405 -0.467 1.00 64.06 83 THR A CA 1
ATOM 649 C C . THR A 1 83 ? -7.446 -5.072 0.042 1.00 64.06 83 THR A C 1
ATOM 651 O O . THR A 1 83 ? -7.801 -4.015 -0.483 1.00 64.06 83 THR A O 1
ATOM 654 N N . LEU A 1 84 ? -6.479 -5.115 0.961 1.00 63.41 84 LEU A N 1
ATOM 655 C CA . LEU A 1 84 ? -5.734 -3.937 1.413 1.00 63.41 84 LEU A CA 1
ATOM 656 C C . LEU A 1 84 ? -4.814 -3.365 0.319 1.00 63.41 84 LEU A C 1
ATOM 658 O O . LEU A 1 84 ? -4.661 -2.145 0.229 1.00 63.41 84 LEU A O 1
ATOM 662 N N . ARG A 1 85 ? -4.269 -4.216 -0.564 1.00 66.75 85 ARG A N 1
ATOM 663 C CA . ARG A 1 85 ? -3.435 -3.809 -1.713 1.00 66.75 85 ARG A CA 1
ATOM 664 C C . ARG A 1 85 ? -4.231 -3.379 -2.951 1.00 66.75 85 ARG A C 1
ATOM 666 O O . ARG A 1 85 ? -3.778 -2.483 -3.662 1.00 66.75 85 ARG A O 1
ATOM 673 N N . LEU A 1 86 ? -5.421 -3.941 -3.194 1.00 55.25 86 LEU A N 1
ATOM 674 C CA . LEU A 1 86 ? -6.324 -3.588 -4.313 1.00 55.25 86 LEU A CA 1
ATOM 675 C C . LEU A 1 86 ? -6.662 -2.092 -4.346 1.00 55.25 86 LEU A C 1
ATOM 677 O O . LEU A 1 86 ? -6.855 -1.501 -5.406 1.00 55.25 86 LEU A O 1
ATOM 681 N N . ARG A 1 87 ? -6.613 -1.453 -3.183 1.00 51.19 87 ARG A N 1
ATOM 682 C CA . ARG A 1 87 ? -6.683 -0.007 -3.015 1.00 51.19 87 ARG A CA 1
ATOM 683 C C . ARG A 1 87 ? -5.621 0.788 -3.765 1.00 51.19 87 ARG A C 1
ATOM 685 O O . ARG A 1 87 ? -5.942 1.839 -4.314 1.00 51.19 87 ARG A O 1
ATOM 692 N N . GLN A 1 88 ? -4.354 0.366 -3.729 1.00 50.25 88 GLN A N 1
ATOM 693 C CA . GLN A 1 88 ? -3.273 1.174 -4.309 1.00 50.25 88 GLN A CA 1
ATOM 694 C C . GLN A 1 88 ? -3.477 1.355 -5.819 1.00 50.25 88 GLN A C 1
ATOM 696 O O . GLN A 1 88 ? -3.017 2.330 -6.404 1.00 50.25 88 GLN A O 1
ATOM 701 N N . ARG A 1 89 ? -4.230 0.439 -6.439 1.00 41.56 89 ARG A N 1
ATOM 702 C CA . ARG A 1 89 ? -4.555 0.452 -7.861 1.00 41.56 89 ARG A CA 1
ATOM 703 C C . ARG A 1 89 ? -5.699 1.406 -8.228 1.00 41.56 89 ARG A C 1
ATOM 705 O O . ARG A 1 89 ? -5.705 1.877 -9.359 1.00 41.56 89 ARG A O 1
ATOM 712 N N . SER A 1 90 ? -6.642 1.707 -7.328 1.00 45.88 90 SER A N 1
ATOM 713 C CA . SER A 1 90 ? -7.815 2.540 -7.658 1.00 45.88 90 SER A CA 1
ATOM 714 C C . SER A 1 90 ? -7.582 4.043 -7.475 1.00 45.88 90 SER A C 1
ATOM 716 O O . SER A 1 90 ? -8.278 4.839 -8.093 1.00 45.88 90 SER A O 1
ATOM 718 N N . TRP A 1 91 ? -6.607 4.439 -6.652 1.00 45.47 91 TRP A N 1
ATOM 719 C CA . TRP A 1 91 ? -6.337 5.844 -6.299 1.00 45.47 91 TRP A CA 1
ATOM 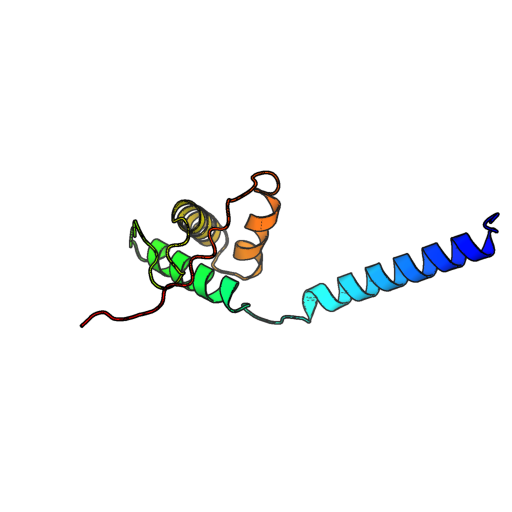720 C C . TRP A 1 91 ? -4.965 6.330 -6.800 1.00 45.47 91 TRP A C 1
ATOM 722 O O . TRP A 1 91 ? -4.279 7.105 -6.142 1.00 45.47 91 TRP A O 1
ATOM 732 N N . GLY A 1 92 ? -4.529 5.843 -7.964 1.00 42.53 92 GLY A N 1
ATOM 733 C CA . GLY A 1 92 ? -3.189 6.082 -8.516 1.00 42.53 92 GLY A CA 1
ATOM 734 C C . GLY A 1 92 ? -2.915 7.479 -9.095 1.00 42.53 92 GLY A C 1
ATOM 735 O O . GLY A 1 92 ? -1.937 7.624 -9.819 1.00 42.53 92 GLY A O 1
ATOM 736 N N . SER A 1 93 ? -3.741 8.495 -8.831 1.00 45.75 93 SER A N 1
ATOM 737 C CA . SER A 1 93 ? -3.603 9.822 -9.461 1.00 45.75 93 SER A CA 1
ATOM 738 C C . SER A 1 93 ? -3.525 11.010 -8.501 1.00 45.75 93 SER A C 1
ATOM 740 O O . SER A 1 93 ? -3.272 12.120 -8.965 1.00 45.75 93 SER A O 1
ATOM 742 N N . TRP A 1 94 ? -3.705 10.827 -7.188 1.00 41.72 94 TRP A N 1
ATOM 743 C CA . TRP A 1 94 ? -3.660 11.960 -6.260 1.00 41.72 94 TRP A CA 1
ATOM 744 C C . TRP A 1 94 ? -2.286 12.073 -5.591 1.00 41.72 94 TRP A C 1
ATOM 746 O O . TRP A 1 94 ? -1.864 11.124 -4.924 1.00 41.72 94 TRP A O 1
ATOM 756 N N . PRO A 1 95 ? -1.573 13.208 -5.715 1.00 44.88 95 PRO A N 1
ATOM 757 C CA . PRO A 1 95 ? -0.395 13.448 -4.905 1.00 44.88 95 PRO A CA 1
ATOM 758 C C . PRO A 1 95 ? -0.873 13.677 -3.469 1.00 44.88 95 PRO A C 1
ATOM 760 O O . PRO A 1 95 ? -1.304 14.768 -3.106 1.00 44.88 95 PRO A O 1
ATOM 763 N N . SER A 1 96 ? -0.845 12.631 -2.643 1.00 46.69 96 SER A N 1
ATOM 764 C CA . SER A 1 96 ? -1.017 12.787 -1.200 1.00 46.69 96 SER A CA 1
ATOM 765 C C . SER A 1 96 ? 0.167 13.612 -0.680 1.00 46.69 96 SER A C 1
ATOM 767 O O . SER A 1 96 ? 1.315 13.168 -0.845 1.00 46.69 96 SER A O 1
ATOM 769 N N . PRO A 1 97 ? -0.049 14.785 -0.062 1.00 41.91 97 PRO A N 1
ATOM 770 C CA . PRO A 1 97 ? 1.021 15.457 0.649 1.00 41.91 97 PRO A CA 1
ATOM 771 C C . PRO A 1 97 ? 1.411 14.524 1.795 1.00 41.91 97 PRO A C 1
ATOM 773 O O . PRO A 1 97 ? 0.574 14.161 2.614 1.00 41.91 97 PRO A O 1
ATOM 776 N N . ARG A 1 98 ? 2.662 14.063 1.825 1.00 48.41 98 ARG A N 1
ATOM 777 C CA . ARG A 1 98 ? 3.201 13.341 2.979 1.00 48.41 98 ARG A CA 1
ATOM 778 C C . ARG A 1 98 ? 3.843 14.374 3.906 1.00 48.41 98 ARG A C 1
ATOM 780 O O . ARG A 1 98 ? 5.025 14.661 3.712 1.00 48.41 98 ARG A O 1
ATOM 787 N N . PRO A 1 99 ? 3.148 14.956 4.900 1.00 41.00 99 PRO A N 1
ATOM 788 C CA . PRO A 1 99 ? 3.860 15.567 6.002 1.00 41.00 99 PRO A CA 1
ATOM 789 C C . PRO A 1 99 ? 4.440 14.415 6.826 1.00 41.00 99 PRO A C 1
ATOM 791 O O . PRO A 1 99 ? 3.754 13.776 7.620 1.00 41.00 99 PRO A O 1
ATOM 794 N N . ILE A 1 100 ? 5.714 14.103 6.597 1.00 42.34 100 ILE A N 1
ATOM 795 C CA . ILE A 1 100 ? 6.500 13.308 7.540 1.00 42.34 100 ILE A CA 1
ATOM 796 C C . ILE A 1 100 ? 6.736 14.221 8.749 1.00 42.34 100 ILE A C 1
ATOM 798 O O . ILE A 1 100 ? 7.763 14.884 8.853 1.00 42.34 100 ILE A O 1
ATOM 802 N N . CYS A 1 101 ? 5.752 14.311 9.642 1.00 34.31 101 CYS A N 1
ATOM 803 C CA . CYS A 1 101 ? 5.933 14.922 10.953 1.00 34.31 101 CYS A CA 1
ATOM 804 C C . CYS A 1 101 ? 6.321 13.821 11.941 1.00 34.31 101 CYS A C 1
ATOM 806 O O . CYS A 1 101 ? 5.478 13.242 12.622 1.00 34.31 101 CYS A O 1
ATOM 808 N N . TYR A 1 102 ? 7.622 13.538 12.027 1.00 35.84 102 TYR A N 1
ATOM 809 C CA . TYR A 1 102 ? 8.186 12.960 13.243 1.00 35.84 102 TYR A CA 1
ATOM 810 C C . TYR A 1 102 ? 8.131 14.037 14.333 1.00 35.84 102 TYR A C 1
ATOM 812 O O . TYR A 1 102 ? 8.956 14.945 14.347 1.00 35.84 102 TYR A O 1
ATOM 820 N N . CYS A 1 103 ? 7.182 13.938 15.260 1.00 33.00 103 CYS A N 1
ATOM 821 C CA . CYS A 1 103 ? 7.335 14.558 16.574 1.00 33.00 103 CYS A CA 1
ATOM 822 C C . CYS A 1 103 ? 6.780 13.617 17.644 1.00 33.00 103 CYS A C 1
ATOM 824 O O . CYS A 1 103 ? 5.616 13.663 18.026 1.00 33.00 103 CYS A O 1
ATOM 826 N N . ALA A 1 104 ? 7.645 12.705 18.080 1.00 43.06 104 ALA A N 1
ATOM 827 C CA . ALA A 1 104 ? 7.457 11.912 19.277 1.00 43.06 104 ALA A CA 1
ATOM 828 C C . ALA A 1 104 ? 8.028 12.681 20.477 1.00 43.06 104 ALA A C 1
ATOM 830 O O . ALA A 1 104 ? 9.254 12.792 20.562 1.00 43.06 104 ALA A O 1
ATOM 831 N N . ARG A 1 105 ? 7.182 13.151 21.411 1.00 39.12 105 ARG A N 1
ATOM 832 C CA . ARG A 1 105 ? 7.459 13.093 22.865 1.00 39.12 105 ARG A CA 1
ATOM 833 C C . ARG A 1 105 ? 6.292 13.578 23.745 1.00 39.12 105 ARG A C 1
ATOM 835 O O . ARG A 1 105 ? 5.879 14.723 23.650 1.00 39.12 105 ARG A O 1
ATOM 842 N N . SER A 1 106 ? 5.898 12.684 24.656 1.00 32.94 106 SER A N 1
ATOM 843 C CA . SER A 1 106 ? 5.399 12.932 26.020 1.00 32.94 106 SER A CA 1
ATOM 844 C C . SER A 1 106 ? 3.969 13.445 26.227 1.00 32.94 106 SER A C 1
ATOM 846 O O . SER A 1 106 ? 3.723 14.642 26.283 1.00 32.94 106 SER A O 1
ATOM 848 N N . CYS A 1 107 ? 3.059 12.507 26.512 1.00 29.78 107 CYS A N 1
ATOM 849 C CA . CYS A 1 107 ? 2.003 12.717 27.503 1.00 29.78 107 CYS A CA 1
ATOM 850 C C . CYS A 1 107 ? 2.539 12.284 28.880 1.00 29.78 107 CYS A C 1
ATOM 852 O O . CYS A 1 107 ? 2.629 11.085 29.141 1.00 29.78 107 CYS A O 1
ATOM 854 N N . VAL A 1 108 ? 2.910 13.260 29.710 1.00 37.81 108 VAL A N 1
ATOM 855 C CA . VAL A 1 108 ? 2.652 13.322 31.161 1.00 37.81 108 VAL A CA 1
ATOM 856 C C . VAL A 1 108 ? 2.247 14.760 31.441 1.00 37.81 108 VAL A C 1
ATOM 858 O O . VAL A 1 108 ? 2.928 15.650 30.884 1.00 37.81 108 VAL A O 1
#